Protein AF-A0A534H9I7-F1 (afdb_monomer_lite)

Foldseek 3Di:
DDPVLVVLQVVLCVVFPQCQPPDHHPLHQGPDRPRPVSVVVNVPDCLVDEDPAADEAEAACLAPPDHCSSVVSSVVSCVVVHPPDRYHYDHLCDDDDPPNVLSVVLVVVLLVQLVVVVVVPDPVSNPVRCNVPRHPHRRVVSVVVVVVVVVVVD

pLDDT: mean 93.93, std 6.4, range [67.06, 98.69]

Sequence (154 aa):
MSNAYRLSYLRDAQSAPDGGFPIKTTGVPPASPANTLRQALKSNDLRNWSPTAPVLLCGGNADPSVFFLNTQLIQQYWATNTPSGRVTVLDVDSSGGAYADIKDAFRAAKDLIALDAIVHGATDGGAAAVREIYHATLVPPFCLMAVTSFFDAH

Structure (mmCIF, N/CA/C/O backbone):
data_AF-A0A534H9I7-F1
#
_entry.id   AF-A0A534H9I7-F1
#
loop_
_atom_site.group_PDB
_atom_site.id
_atom_site.type_symbol
_atom_site.label_atom_id
_atom_site.label_alt_id
_atom_site.label_comp_id
_atom_site.label_asym_id
_atom_site.label_entity_id
_atom_site.label_seq_id
_atom_site.pdbx_PDB_ins_code
_atom_site.Cartn_x
_atom_site.Cartn_y
_atom_site.Cartn_z
_atom_site.occupancy
_atom_site.B_iso_or_equiv
_atom_site.auth_seq_id
_atom_site.auth_comp_id
_atom_site.auth_asym_id
_atom_site.auth_atom_id
_atom_site.pdbx_PDB_model_num
ATOM 1 N N . MET A 1 1 ? 25.966 4.374 3.810 1.00 75.00 1 MET A N 1
ATOM 2 C CA . MET A 1 1 ? 25.493 4.898 2.504 1.00 75.00 1 MET A CA 1
ATOM 3 C C . MET A 1 1 ? 26.063 6.298 2.277 1.00 75.00 1 MET A C 1
ATOM 5 O O . MET A 1 1 ? 25.871 7.156 3.134 1.00 75.00 1 MET A O 1
ATOM 9 N N . SER A 1 2 ? 26.809 6.519 1.187 1.00 93.69 2 SER A N 1
ATOM 10 C CA . SER A 1 2 ? 27.485 7.799 0.899 1.00 93.69 2 SER A CA 1
ATOM 11 C C . SER A 1 2 ? 26.598 8.767 0.106 1.00 93.69 2 SER A C 1
ATOM 13 O O . SER A 1 2 ? 25.628 8.359 -0.536 1.00 93.69 2 SER A O 1
ATOM 15 N N . ASN A 1 3 ? 26.947 10.056 0.106 1.00 96.38 3 ASN A N 1
ATOM 16 C CA . ASN A 1 3 ? 26.251 11.055 -0.713 1.00 96.38 3 ASN A CA 1
ATOM 17 C C . ASN A 1 3 ? 26.419 10.797 -2.216 1.00 96.38 3 ASN A C 1
ATOM 19 O O . ASN A 1 3 ? 25.476 11.006 -2.972 1.00 96.38 3 ASN A O 1
ATOM 23 N N . ALA A 1 4 ? 27.565 10.257 -2.639 1.00 96.81 4 ALA A N 1
ATOM 24 C CA . ALA A 1 4 ? 27.781 9.841 -4.023 1.00 96.81 4 ALA A CA 1
ATOM 25 C C . ALA A 1 4 ? 26.792 8.743 -4.456 1.00 96.81 4 ALA A C 1
ATOM 27 O O . ALA A 1 4 ? 26.247 8.806 -5.555 1.00 96.81 4 ALA A O 1
ATOM 28 N N . TYR A 1 5 ? 26.501 7.779 -3.575 1.00 96.62 5 TYR A N 1
ATOM 29 C CA . TYR A 1 5 ? 25.523 6.726 -3.854 1.00 96.62 5 TYR A CA 1
ATOM 30 C C . TYR A 1 5 ? 24.084 7.260 -3.918 1.00 96.62 5 TYR A C 1
ATOM 32 O O . TYR A 1 5 ? 23.325 6.901 -4.813 1.00 96.62 5 TYR A O 1
ATOM 40 N N . ARG A 1 6 ? 23.706 8.165 -3.003 1.00 97.12 6 ARG A N 1
ATOM 41 C CA . ARG A 1 6 ? 22.402 8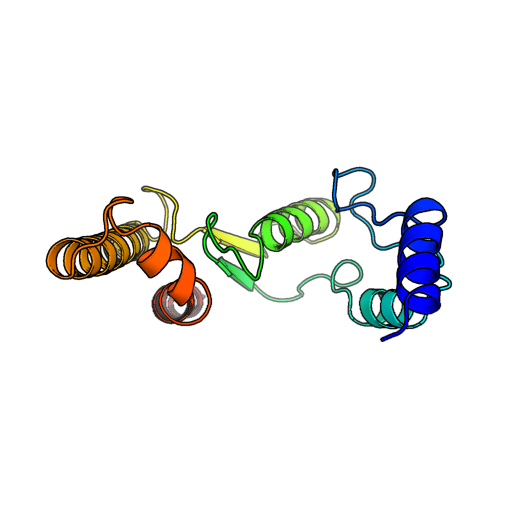.854 -3.057 1.00 97.12 6 ARG A CA 1
ATOM 42 C C . ARG A 1 6 ? 22.233 9.617 -4.369 1.00 97.12 6 ARG A C 1
ATOM 44 O O . ARG A 1 6 ? 21.203 9.500 -5.024 1.00 97.12 6 ARG A O 1
ATOM 51 N N . LEU A 1 7 ? 23.261 10.361 -4.771 1.00 97.50 7 LEU A N 1
ATOM 52 C CA . LEU A 1 7 ? 23.250 11.118 -6.017 1.00 97.50 7 LEU A CA 1
ATOM 53 C C . LEU A 1 7 ? 23.157 10.202 -7.245 1.00 97.50 7 LEU A C 1
ATOM 55 O O . LEU A 1 7 ? 22.421 10.525 -8.174 1.00 97.50 7 LEU A O 1
ATOM 59 N N . SER A 1 8 ? 23.860 9.063 -7.257 1.00 97.69 8 SER A N 1
ATOM 60 C CA . SER A 1 8 ? 23.762 8.108 -8.368 1.00 97.69 8 SER A CA 1
ATOM 61 C C . SER A 1 8 ? 22.372 7.481 -8.464 1.00 97.69 8 SER A C 1
ATOM 63 O O . SER A 1 8 ? 21.853 7.360 -9.567 1.00 97.69 8 SER A O 1
ATOM 65 N N . TYR A 1 9 ? 21.735 7.160 -7.332 1.00 97.44 9 TYR A N 1
ATOM 66 C CA . TYR A 1 9 ? 20.346 6.698 -7.301 1.00 97.44 9 TYR A CA 1
ATOM 67 C C . TYR A 1 9 ? 19.391 7.739 -7.898 1.00 97.44 9 TYR A C 1
ATOM 69 O O . TYR A 1 9 ? 18.585 7.404 -8.761 1.00 97.44 9 TYR A O 1
ATOM 77 N N . LEU A 1 10 ? 19.495 9.004 -7.468 1.00 96.81 10 LEU A N 1
ATOM 78 C CA . LEU A 1 10 ? 18.615 10.077 -7.945 1.00 96.81 10 LEU A CA 1
ATOM 79 C C . LEU A 1 10 ? 18.800 10.351 -9.442 1.00 96.81 10 LEU A C 1
ATOM 81 O O . LEU A 1 10 ? 17.814 10.492 -10.160 1.00 96.81 10 LEU A O 1
ATOM 85 N N . ARG A 1 11 ? 20.048 10.384 -9.924 1.00 97.69 11 ARG A N 1
ATOM 86 C CA . ARG A 1 11 ? 20.346 10.548 -11.355 1.00 97.69 11 ARG A CA 1
ATOM 87 C C . ARG A 1 11 ? 19.817 9.379 -12.180 1.00 97.69 11 ARG A C 1
ATOM 89 O O . ARG A 1 11 ? 19.202 9.608 -13.213 1.00 97.69 11 ARG A O 1
ATOM 96 N N . ASP A 1 12 ? 19.995 8.151 -11.698 1.00 98.19 12 ASP A N 1
ATOM 97 C CA . ASP A 1 12 ? 19.466 6.959 -12.361 1.00 98.19 12 ASP A CA 1
ATOM 98 C C . ASP A 1 12 ? 17.928 6.971 -12.402 1.00 98.19 12 ASP A C 1
ATOM 100 O O . ASP A 1 12 ? 17.325 6.632 -13.419 1.00 98.19 12 ASP A O 1
ATOM 104 N N . ALA A 1 13 ? 17.270 7.409 -11.322 1.00 96.69 13 ALA A N 1
ATOM 105 C CA . ALA A 1 13 ? 15.815 7.563 -11.280 1.00 96.69 13 ALA A CA 1
ATOM 106 C C . ALA A 1 13 ? 15.294 8.604 -12.279 1.00 96.69 13 ALA A C 1
ATOM 108 O O . ALA A 1 13 ? 14.200 8.433 -12.806 1.00 96.69 13 ALA A O 1
ATOM 109 N N . GLN A 1 14 ? 16.078 9.642 -12.578 1.00 95.56 14 GLN A N 1
ATOM 110 C CA . GLN A 1 14 ? 15.750 10.620 -13.617 1.00 95.56 14 GLN A CA 1
ATOM 111 C C . GLN A 1 14 ? 15.965 10.062 -15.031 1.00 95.56 14 GLN A C 1
ATOM 113 O O . GLN A 1 14 ? 15.127 10.283 -15.900 1.00 95.56 14 GLN A O 1
ATOM 118 N N . SER A 1 15 ? 17.064 9.338 -15.276 1.00 96.81 15 SER A N 1
ATOM 119 C CA . SER A 1 15 ? 17.396 8.815 -16.611 1.00 96.81 15 SER A CA 1
ATOM 120 C C . SER A 1 15 ? 16.625 7.552 -17.001 1.00 96.81 15 SER A C 1
ATOM 122 O O . SER A 1 15 ? 16.410 7.302 -18.182 1.00 96.81 15 SER A O 1
ATOM 124 N N . ALA A 1 16 ? 16.218 6.746 -16.021 1.00 96.81 16 ALA A N 1
ATOM 125 C CA . ALA A 1 16 ? 15.450 5.520 -16.200 1.00 96.81 16 ALA A CA 1
ATOM 126 C C . ALA A 1 16 ? 14.286 5.520 -15.195 1.00 96.81 16 ALA A C 1
ATOM 128 O O . ALA A 1 16 ? 14.387 4.838 -14.173 1.00 96.81 16 ALA A O 1
ATOM 129 N N . PRO A 1 17 ? 13.221 6.311 -15.416 1.00 96.00 17 PRO A N 1
ATOM 130 C CA . PRO A 1 17 ? 12.136 6.479 -14.451 1.00 96.00 17 PRO A CA 1
ATOM 131 C C . PRO A 1 17 ? 11.328 5.195 -14.237 1.00 96.00 17 PRO A C 1
ATOM 133 O O . PRO A 1 17 ? 11.227 4.350 -15.126 1.00 96.00 17 PRO A O 1
ATOM 136 N N . ASP A 1 18 ? 10.749 5.060 -13.042 1.00 95.06 18 ASP A N 1
ATOM 137 C CA . ASP A 1 18 ? 9.711 4.060 -12.788 1.00 95.06 18 ASP A CA 1
ATOM 138 C C . ASP A 1 18 ? 8.369 4.579 -13.314 1.00 95.06 18 ASP A C 1
ATOM 140 O O . ASP A 1 18 ? 8.017 5.739 -13.101 1.00 95.06 18 ASP A O 1
ATOM 144 N N . GLY A 1 19 ? 7.609 3.729 -14.000 1.00 93.38 19 GLY A N 1
ATOM 145 C CA . GLY A 1 19 ? 6.323 4.110 -14.569 1.00 93.38 19 GLY A CA 1
ATOM 146 C C . GLY A 1 19 ? 5.192 4.274 -13.549 1.00 93.38 19 GLY A C 1
ATOM 147 O O . GLY A 1 19 ? 4.113 4.731 -13.920 1.00 93.38 19 GLY A O 1
ATOM 148 N N . GLY A 1 20 ? 5.385 3.864 -12.296 1.00 91.88 20 GLY A N 1
ATOM 149 C CA . GLY A 1 20 ? 4.371 3.847 -11.241 1.00 91.88 20 GLY A CA 1
ATOM 150 C C . GLY A 1 20 ? 4.564 4.884 -10.130 1.00 91.88 20 GLY A C 1
ATOM 151 O O . GLY A 1 20 ? 3.611 5.140 -9.400 1.00 91.88 20 GLY A O 1
ATOM 152 N N . PHE A 1 21 ? 5.747 5.493 -9.993 1.00 90.94 21 PHE A N 1
ATOM 153 C CA . PHE A 1 21 ? 6.062 6.439 -8.913 1.00 90.94 21 PHE A CA 1
ATOM 154 C C . PHE A 1 21 ? 7.124 7.474 -9.345 1.00 90.94 21 PHE A C 1
ATOM 156 O O . PHE A 1 21 ? 8.058 7.108 -10.060 1.00 90.94 21 PHE A O 1
ATOM 163 N N . PRO A 1 22 ? 7.065 8.746 -8.884 1.00 88.50 22 PRO A N 1
ATOM 164 C CA . PRO A 1 22 ? 6.071 9.339 -7.973 1.00 88.50 22 PRO A CA 1
ATOM 165 C C . PRO A 1 22 ? 4.750 9.719 -8.643 1.00 88.50 22 PRO A C 1
ATOM 167 O O . PRO A 1 22 ? 3.756 9.940 -7.961 1.00 88.50 22 PRO A O 1
ATOM 170 N N . ILE A 1 23 ? 4.733 9.780 -9.972 1.00 87.19 23 ILE A N 1
ATOM 171 C CA . ILE A 1 23 ? 3.544 10.049 -10.777 1.00 87.19 23 ILE A CA 1
ATOM 172 C C . ILE A 1 23 ? 3.400 8.885 -11.747 1.00 87.19 23 ILE A C 1
ATOM 174 O O . ILE A 1 23 ? 4.370 8.494 -12.400 1.00 87.19 23 ILE A O 1
ATOM 178 N N . LYS A 1 24 ? 2.194 8.327 -11.845 1.00 89.19 24 LYS A N 1
ATOM 179 C CA . LYS A 1 24 ? 1.930 7.224 -12.765 1.00 89.19 24 LYS A CA 1
ATOM 180 C C . LYS A 1 24 ? 2.069 7.698 -14.218 1.00 89.19 24 LYS A C 1
ATOM 182 O O . LYS A 1 24 ? 1.406 8.643 -14.634 1.00 89.19 24 LYS A O 1
ATOM 187 N N . THR A 1 25 ? 2.900 7.000 -14.987 1.00 91.44 25 THR A N 1
ATOM 188 C CA . THR A 1 25 ? 3.065 7.145 -16.439 1.00 91.44 25 THR A CA 1
ATOM 189 C C . THR A 1 25 ? 2.748 5.812 -17.127 1.00 91.44 25 THR A C 1
ATOM 191 O O . THR A 1 25 ? 1.579 5.466 -17.277 1.00 91.44 25 THR A O 1
ATOM 194 N N . THR A 1 26 ? 3.756 5.022 -17.499 1.00 89.62 26 THR A N 1
ATOM 195 C CA . THR A 1 26 ? 3.592 3.720 -18.169 1.00 89.62 26 THR A CA 1
ATOM 196 C C . THR A 1 26 ? 3.146 2.599 -17.228 1.00 89.62 26 THR A C 1
ATOM 198 O O . THR A 1 26 ? 2.708 1.550 -17.687 1.00 89.62 26 THR A O 1
ATOM 201 N N . GLY A 1 27 ? 3.275 2.785 -15.912 1.00 89.50 27 GLY A N 1
ATOM 202 C CA . GLY A 1 27 ? 2.963 1.783 -14.890 1.00 89.50 27 GLY A CA 1
ATOM 203 C C . GLY A 1 27 ? 3.973 0.635 -14.759 1.00 89.50 27 GLY A C 1
ATOM 204 O O . GLY A 1 27 ? 3.868 -0.132 -13.806 1.00 89.50 27 GLY A O 1
ATOM 205 N N . VAL A 1 28 ? 4.961 0.522 -15.653 1.00 89.62 28 VAL A N 1
ATOM 206 C CA . VAL A 1 28 ? 5.942 -0.581 -15.664 1.00 89.62 28 VAL A CA 1
ATOM 207 C C . VAL A 1 28 ? 7.255 -0.220 -14.945 1.00 89.62 28 VAL A C 1
ATOM 209 O O . VAL A 1 28 ? 7.573 0.968 -14.827 1.00 89.62 28 VAL A O 1
ATOM 212 N N . PRO A 1 29 ? 8.040 -1.214 -14.479 1.00 93.25 29 PRO A N 1
ATOM 213 C CA . PRO A 1 29 ? 9.356 -0.982 -13.875 1.00 93.25 29 PRO A CA 1
ATOM 214 C C . PRO A 1 29 ? 10.338 -0.275 -14.829 1.00 93.25 29 PRO A C 1
ATOM 216 O O . PRO A 1 29 ? 10.171 -0.351 -16.052 1.00 93.25 29 PRO A O 1
ATOM 219 N N . PRO A 1 30 ? 11.414 0.354 -14.316 1.00 95.19 30 PRO A N 1
ATOM 220 C CA . PRO A 1 30 ? 12.401 1.034 -15.153 1.00 95.19 30 PRO A CA 1
ATOM 221 C C . PRO A 1 30 ? 13.045 0.083 -16.176 1.00 95.19 30 PRO A C 1
ATOM 223 O O . PRO A 1 30 ? 13.462 -1.032 -15.852 1.00 95.19 30 PRO A O 1
ATOM 226 N N . ALA A 1 31 ? 13.174 0.529 -17.429 1.00 93.44 31 ALA A N 1
ATOM 227 C CA . ALA A 1 31 ? 13.647 -0.318 -18.529 1.00 93.44 31 ALA A CA 1
ATOM 228 C C . ALA A 1 31 ? 15.093 -0.811 -18.333 1.00 93.44 31 ALA A C 1
ATOM 230 O O . ALA A 1 31 ? 15.370 -1.998 -18.509 1.00 93.44 31 ALA A O 1
ATOM 231 N N . SER A 1 32 ? 16.018 0.051 -17.912 1.00 95.81 32 SER A N 1
ATOM 232 C CA . SER A 1 32 ? 17.427 -0.316 -17.698 1.00 95.81 32 SER A CA 1
ATOM 233 C C . SER A 1 32 ? 18.062 0.536 -16.590 1.00 95.81 32 SER A C 1
ATOM 235 O O . SER A 1 32 ? 18.851 1.428 -16.894 1.00 95.81 32 SER A O 1
ATOM 237 N N . PRO A 1 33 ? 17.706 0.318 -15.307 1.00 97.69 33 PRO A N 1
ATOM 238 C CA . PRO A 1 33 ? 18.335 1.040 -14.205 1.00 97.69 33 PRO A CA 1
ATOM 239 C C . PRO A 1 33 ? 19.828 0.691 -14.109 1.00 97.69 33 PRO A C 1
ATOM 241 O O . PRO A 1 33 ? 20.213 -0.478 -14.190 1.00 97.69 33 PRO A O 1
ATOM 244 N N . ALA A 1 34 ? 20.674 1.698 -13.914 1.00 97.75 34 ALA A N 1
ATOM 245 C CA . ALA A 1 34 ? 22.116 1.542 -13.747 1.00 97.75 34 ALA A CA 1
ATOM 246 C C . ALA A 1 34 ? 22.531 1.418 -12.272 1.00 97.75 34 ALA A C 1
ATOM 248 O O . ALA A 1 34 ? 23.559 0.815 -11.965 1.00 97.75 34 ALA A O 1
ATOM 249 N N . ASN A 1 35 ? 21.754 1.978 -11.338 1.00 97.94 35 ASN A N 1
ATOM 250 C CA . ASN A 1 35 ? 22.057 1.866 -9.916 1.00 97.94 35 ASN A CA 1
ATOM 251 C C . ASN A 1 35 ? 21.758 0.440 -9.415 1.00 97.94 35 ASN A C 1
ATOM 253 O O . ASN A 1 35 ? 20.671 -0.088 -9.640 1.00 97.94 35 ASN A O 1
ATOM 257 N N . THR A 1 36 ? 22.694 -0.168 -8.684 1.00 97.19 36 THR A N 1
ATOM 258 C CA . THR A 1 36 ? 22.596 -1.573 -8.249 1.00 97.19 36 THR A CA 1
ATOM 259 C C . THR A 1 36 ? 21.409 -1.862 -7.326 1.00 97.19 36 THR A C 1
ATOM 261 O O . THR A 1 36 ? 20.822 -2.936 -7.422 1.00 97.19 36 THR A O 1
ATOM 264 N N . LEU A 1 37 ? 20.987 -0.912 -6.481 1.00 97.25 37 LEU A N 1
ATOM 265 C CA . LEU A 1 37 ? 19.756 -1.072 -5.695 1.00 97.25 37 LEU A CA 1
ATOM 266 C C . LEU A 1 37 ? 18.532 -1.036 -6.605 1.00 97.25 37 LEU A C 1
ATOM 268 O O . LEU A 1 37 ? 17.636 -1.853 -6.449 1.00 97.25 37 LEU A O 1
ATOM 272 N N . ARG A 1 38 ? 18.494 -0.134 -7.588 1.00 97.88 38 ARG A N 1
ATOM 273 C CA . ARG A 1 38 ? 17.370 -0.058 -8.533 1.00 97.88 38 ARG A CA 1
ATOM 274 C C . ARG A 1 38 ? 17.285 -1.287 -9.436 1.00 97.88 38 ARG A C 1
ATOM 276 O O . ARG A 1 38 ? 16.184 -1.727 -9.749 1.00 97.88 38 ARG A O 1
ATOM 283 N N . GLN A 1 39 ? 18.421 -1.882 -9.791 1.00 97.94 39 GLN A N 1
ATOM 284 C CA . GLN A 1 39 ? 18.471 -3.189 -10.452 1.00 97.94 39 GLN A CA 1
ATOM 285 C C . GLN A 1 39 ? 17.887 -4.284 -9.560 1.00 97.94 39 GLN A C 1
ATOM 287 O O . GLN A 1 39 ? 17.026 -5.030 -10.014 1.00 97.94 39 GLN A O 1
ATOM 292 N N . ALA A 1 40 ? 18.292 -4.344 -8.288 1.00 97.56 40 ALA A N 1
ATOM 293 C CA . ALA A 1 40 ? 17.749 -5.313 -7.341 1.00 97.56 40 ALA A CA 1
ATOM 294 C C . ALA A 1 40 ? 16.234 -5.137 -7.135 1.00 97.56 40 ALA A C 1
ATOM 296 O O . ALA A 1 40 ? 15.506 -6.126 -7.155 1.00 97.56 40 ALA A O 1
ATOM 297 N N . LEU A 1 41 ? 15.746 -3.897 -7.007 1.00 96.06 41 LEU A N 1
ATOM 298 C CA . LEU A 1 41 ? 14.313 -3.596 -6.914 1.00 96.06 41 LEU A CA 1
ATOM 299 C C . LEU A 1 41 ? 13.564 -4.077 -8.160 1.00 96.06 41 LEU A C 1
ATOM 301 O O . LEU A 1 41 ? 12.574 -4.785 -8.030 1.00 96.06 41 LEU A O 1
ATOM 305 N N . LYS A 1 42 ? 14.075 -3.774 -9.361 1.00 95.44 42 LYS A N 1
ATOM 306 C CA . LYS A 1 42 ? 13.482 -4.244 -10.618 1.00 95.44 42 LYS A CA 1
ATOM 307 C C . LYS A 1 42 ? 13.420 -5.773 -10.691 1.00 95.44 42 LYS A C 1
ATOM 309 O O . LYS A 1 42 ? 12.415 -6.314 -11.135 1.00 95.44 42 LYS A O 1
ATOM 314 N N . SER A 1 43 ? 14.479 -6.467 -10.277 1.00 95.44 43 SER A N 1
ATOM 315 C CA . SER A 1 43 ? 14.527 -7.935 -10.309 1.00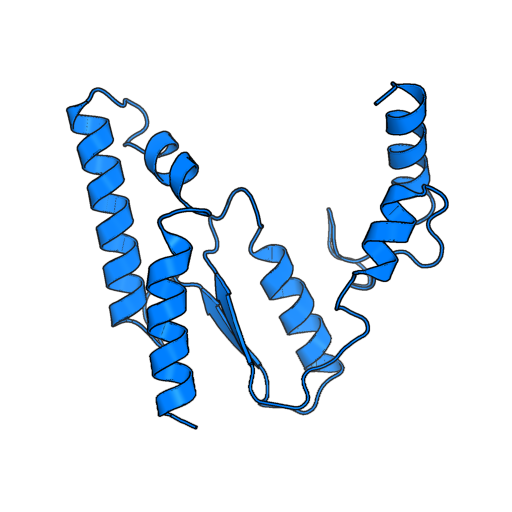 95.44 43 SER A CA 1
ATOM 316 C C . SER A 1 43 ? 13.531 -8.601 -9.356 1.00 95.44 43 SER A C 1
ATOM 318 O O . SER A 1 43 ? 13.185 -9.756 -9.575 1.00 95.44 43 SER A O 1
ATOM 320 N N . ASN A 1 44 ? 13.077 -7.892 -8.319 1.00 95.00 44 ASN A N 1
ATOM 321 C CA . ASN A 1 44 ? 12.075 -8.368 -7.360 1.00 95.00 44 ASN A CA 1
ATOM 322 C C . ASN A 1 44 ? 10.687 -7.752 -7.603 1.00 95.00 44 ASN A C 1
ATOM 324 O O . ASN A 1 44 ? 9.789 -7.896 -6.775 1.00 95.00 44 ASN A O 1
ATOM 328 N N . ASP A 1 45 ? 10.506 -7.040 -8.714 1.00 93.81 45 ASP A N 1
ATOM 329 C CA . ASP A 1 45 ? 9.241 -6.406 -9.042 1.00 93.81 45 ASP A CA 1
ATOM 330 C C . ASP A 1 45 ? 8.240 -7.429 -9.588 1.00 93.81 45 ASP A C 1
ATOM 332 O O . ASP A 1 45 ? 8.568 -8.211 -10.477 1.00 93.81 45 ASP A O 1
ATOM 336 N N . LEU A 1 46 ? 7.006 -7.404 -9.078 1.00 90.94 46 LEU A N 1
ATOM 337 C CA . LEU A 1 46 ? 5.956 -8.357 -9.451 1.00 90.94 46 LEU A CA 1
ATOM 338 C C . LEU A 1 46 ? 5.078 -7.888 -10.621 1.00 90.94 46 LEU A C 1
ATOM 340 O O . LEU A 1 46 ? 4.190 -8.621 -11.052 1.00 90.94 46 LEU A O 1
ATOM 344 N N . ARG A 1 47 ? 5.328 -6.701 -11.191 1.00 88.69 47 ARG A N 1
ATOM 345 C CA . ARG A 1 47 ? 4.628 -6.190 -12.386 1.00 88.69 47 ARG A CA 1
ATOM 346 C C . ARG A 1 47 ? 5.053 -6.895 -13.679 1.00 88.69 47 ARG A C 1
ATOM 348 O O . ARG A 1 47 ? 4.677 -6.455 -14.754 1.00 88.69 47 ARG A O 1
ATOM 355 N N . ASN A 1 48 ? 5.857 -7.954 -13.612 1.00 80.50 48 ASN A N 1
ATOM 356 C CA . ASN A 1 48 ? 6.170 -8.846 -14.736 1.00 80.50 48 ASN A CA 1
ATOM 357 C C . ASN A 1 48 ? 5.487 -10.221 -14.616 1.00 80.50 48 ASN A C 1
ATOM 359 O O . ASN A 1 48 ? 5.696 -11.092 -15.460 1.00 80.50 48 ASN A O 1
ATOM 363 N N . TRP A 1 49 ? 4.703 -10.425 -13.561 1.00 84.00 49 TRP A N 1
ATOM 364 C CA . TRP A 1 49 ? 4.017 -11.668 -13.252 1.00 84.00 49 TRP A CA 1
ATOM 365 C C . TRP A 1 49 ? 2.512 -11.415 -13.187 1.00 84.00 49 TRP A C 1
ATOM 367 O O . TRP A 1 49 ? 2.077 -10.289 -12.957 1.00 84.00 49 TRP A O 1
ATOM 377 N N . SER A 1 50 ? 1.706 -12.458 -13.393 1.00 83.31 50 SER A N 1
ATOM 378 C CA . SER A 1 50 ? 0.255 -12.385 -13.224 1.00 83.31 50 SER A CA 1
ATOM 379 C C . SER A 1 50 ? -0.287 -13.629 -12.518 1.00 83.31 50 SER A C 1
ATOM 381 O O . SER A 1 50 ? 0.218 -14.731 -12.761 1.00 83.31 50 SER A O 1
ATOM 383 N N . PRO A 1 51 ? -1.304 -13.482 -11.649 1.00 87.50 51 PRO A N 1
ATOM 384 C CA . PRO A 1 51 ? -1.820 -14.592 -10.868 1.00 87.50 51 PRO A CA 1
ATOM 385 C C . PRO A 1 51 ? -2.530 -15.652 -11.715 1.00 87.50 51 PRO A C 1
ATOM 387 O O . PRO A 1 51 ? -3.372 -15.370 -12.578 1.00 87.50 51 PRO A O 1
ATOM 390 N N . THR A 1 52 ? -2.210 -16.916 -11.430 1.00 86.81 52 THR A N 1
ATOM 391 C CA . THR A 1 52 ? -2.858 -18.085 -12.040 1.00 86.81 52 THR A CA 1
ATOM 392 C C . THR A 1 52 ? -4.042 -18.624 -11.235 1.00 86.81 52 THR A C 1
ATOM 394 O O . THR A 1 52 ? -4.861 -19.352 -11.789 1.00 86.81 52 THR A O 1
ATOM 397 N N . ALA A 1 53 ? -4.160 -18.215 -9.971 1.00 88.19 53 ALA A N 1
ATOM 398 C CA . ALA A 1 53 ? -5.231 -18.554 -9.037 1.00 88.19 53 ALA A CA 1
ATOM 399 C C . ALA A 1 53 ? -5.942 -17.277 -8.537 1.00 88.19 53 ALA A C 1
ATOM 401 O O . ALA A 1 53 ? -5.410 -16.182 -8.751 1.00 88.19 53 ALA A O 1
ATOM 402 N N . PRO A 1 54 ? -7.119 -17.385 -7.890 1.00 90.06 54 PRO A N 1
ATOM 403 C CA . PRO A 1 54 ? -7.739 -16.257 -7.196 1.00 90.06 54 PRO A CA 1
ATOM 404 C C . PRO A 1 54 ? -6.799 -15.653 -6.140 1.00 90.06 54 PRO A C 1
ATOM 406 O O . PRO A 1 54 ? -6.196 -16.376 -5.348 1.00 90.06 54 PRO A O 1
ATOM 409 N N . VAL A 1 55 ? -6.671 -14.326 -6.131 1.00 91.38 55 VAL A N 1
ATOM 410 C CA . VAL A 1 55 ? -5.819 -13.558 -5.214 1.00 91.38 55 VAL A CA 1
ATOM 411 C C . VAL A 1 55 ? -6.626 -12.437 -4.570 1.00 91.38 55 VAL A C 1
ATOM 413 O O . VAL A 1 55 ? -7.243 -11.632 -5.268 1.00 91.38 55 VAL A O 1
ATOM 416 N N . LEU A 1 56 ? -6.547 -12.337 -3.242 1.00 94.50 56 LEU A N 1
ATOM 417 C CA . LEU A 1 56 ? -6.987 -11.174 -2.476 1.00 94.50 56 LEU A CA 1
ATOM 418 C C . LEU A 1 56 ? -5.779 -10.290 -2.140 1.00 94.50 56 LEU A C 1
ATOM 420 O O . LEU A 1 56 ? -4.892 -10.698 -1.393 1.00 94.50 56 LEU A O 1
ATOM 424 N N . LEU A 1 57 ? -5.757 -9.064 -2.662 1.00 95.44 57 LEU A N 1
ATOM 425 C CA . LEU A 1 57 ? -4.831 -8.020 -2.228 1.00 95.44 57 LEU A CA 1
ATOM 426 C C . LEU A 1 57 ? -5.518 -7.162 -1.166 1.00 95.44 57 LEU A C 1
ATOM 428 O O . LEU A 1 57 ? -6.380 -6.344 -1.490 1.00 95.44 57 LEU A O 1
ATOM 432 N N . CYS A 1 58 ? -5.138 -7.354 0.093 1.00 97.81 58 CYS A N 1
ATOM 433 C CA . CYS A 1 58 ? -5.672 -6.599 1.220 1.00 97.81 58 CYS A CA 1
ATOM 434 C C . CYS A 1 58 ? -4.644 -5.597 1.761 1.00 97.81 58 CYS A C 1
ATOM 436 O O . CYS A 1 58 ? -3.468 -5.927 1.902 1.00 97.81 58 CYS A O 1
ATOM 438 N N . GLY A 1 59 ? -5.089 -4.382 2.075 1.00 98.06 59 GLY A N 1
ATOM 439 C CA . GLY A 1 59 ? -4.291 -3.349 2.735 1.00 98.06 59 GLY A CA 1
ATOM 440 C C . GLY A 1 59 ? -5.168 -2.190 3.198 1.00 98.06 59 GLY A C 1
ATOM 441 O O . GLY A 1 59 ? -6.384 -2.245 3.039 1.00 98.06 59 GLY A O 1
ATOM 442 N N . GLY A 1 60 ? -4.565 -1.144 3.759 1.00 98.00 60 GLY A N 1
ATOM 443 C CA . GLY A 1 60 ? -5.275 0.075 4.157 1.00 98.00 60 GLY A CA 1
ATOM 444 C C . GLY A 1 60 ? -4.783 1.298 3.384 1.00 98.00 60 GLY A C 1
ATOM 445 O O . GLY A 1 60 ? -3.577 1.468 3.196 1.00 98.00 60 GLY A O 1
ATOM 446 N N . ASN A 1 61 ? -5.698 2.156 2.924 1.00 97.75 61 ASN A N 1
ATOM 447 C CA . ASN A 1 61 ? -5.350 3.331 2.112 1.00 97.75 61 ASN A CA 1
ATOM 448 C C . ASN A 1 61 ? -4.451 4.369 2.813 1.00 97.75 61 ASN A C 1
ATOM 450 O O . ASN A 1 61 ? -3.759 5.124 2.127 1.00 97.75 61 ASN A O 1
ATOM 454 N N . ALA A 1 62 ? -4.429 4.386 4.147 1.00 97.38 62 ALA A N 1
ATOM 455 C CA . ALA A 1 62 ? -3.675 5.345 4.950 1.00 97.38 62 ALA A CA 1
ATOM 456 C C . ALA A 1 62 ? -2.328 4.793 5.450 1.00 97.38 62 ALA A C 1
ATOM 458 O O . ALA A 1 62 ? -1.667 5.442 6.264 1.00 97.38 62 ALA A O 1
ATOM 459 N N . ASP A 1 63 ? -1.906 3.623 4.958 1.00 97.81 63 ASP A N 1
ATOM 460 C CA . ASP A 1 63 ? -0.639 2.998 5.333 1.00 97.81 63 ASP A CA 1
ATOM 461 C C . ASP A 1 63 ? 0.550 3.908 4.982 1.00 97.81 63 ASP A C 1
ATOM 463 O O . ASP A 1 63 ? 0.744 4.218 3.806 1.00 97.81 63 ASP A O 1
ATOM 467 N N . PRO A 1 64 ? 1.355 4.357 5.963 1.00 95.62 64 PRO A N 1
ATOM 468 C CA . PRO A 1 64 ? 2.471 5.265 5.721 1.00 95.62 64 PRO A CA 1
ATOM 469 C C . PRO A 1 64 ? 3.773 4.545 5.331 1.00 95.62 64 PRO A C 1
ATOM 471 O O . PRO A 1 64 ? 4.755 5.212 5.005 1.00 95.62 64 PRO A O 1
ATOM 474 N N . SER A 1 65 ? 3.816 3.214 5.416 1.00 96.38 65 SER A N 1
ATOM 475 C CA . SER 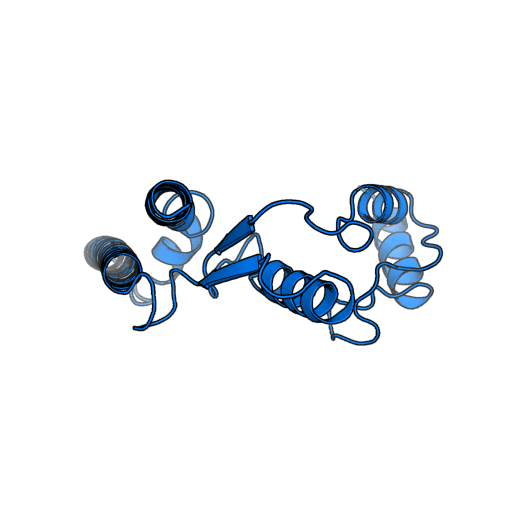A 1 65 ? 5.016 2.396 5.218 1.00 96.38 65 SER A CA 1
ATOM 476 C C . SER A 1 65 ? 4.972 1.644 3.893 1.00 96.38 65 SER A C 1
ATOM 478 O O . SER A 1 65 ? 5.951 1.645 3.148 1.00 96.38 65 SER A O 1
ATOM 480 N N . VAL A 1 66 ? 3.825 1.047 3.568 1.00 96.44 66 VAL A N 1
ATOM 481 C CA . VAL A 1 66 ? 3.568 0.358 2.302 1.00 96.44 66 VAL A CA 1
ATOM 482 C C . VAL A 1 66 ? 2.344 0.989 1.661 1.00 96.44 66 VAL A C 1
ATOM 484 O O . VAL A 1 66 ? 1.214 0.542 1.836 1.00 96.44 66 VAL A O 1
ATOM 487 N N . PHE A 1 67 ? 2.581 2.061 0.903 1.00 95.75 67 PHE A N 1
ATOM 488 C CA . PHE A 1 67 ? 1.506 2.853 0.316 1.00 95.75 67 PHE A CA 1
ATOM 489 C C . PHE A 1 67 ? 0.556 1.997 -0.521 1.00 95.75 67 PHE A C 1
ATOM 491 O O . PHE A 1 67 ? 0.989 1.237 -1.395 1.00 95.75 67 PHE A O 1
ATOM 498 N N . PHE A 1 68 ? -0.745 2.221 -0.334 1.00 96.19 68 PHE A N 1
ATOM 499 C CA . PHE A 1 68 ? -1.809 1.538 -1.074 1.00 96.19 68 PHE A CA 1
ATOM 500 C C . PHE A 1 68 ? -1.766 1.794 -2.592 1.00 96.19 68 PHE A C 1
ATOM 502 O O . PHE A 1 68 ? -2.346 1.043 -3.377 1.00 96.19 68 PHE A O 1
ATOM 509 N N . LEU A 1 69 ? -0.991 2.796 -3.028 1.00 93.69 69 LEU A N 1
ATOM 510 C CA . LEU A 1 69 ? -0.585 2.979 -4.422 1.00 93.69 69 LEU A CA 1
ATOM 511 C C . LEU A 1 69 ? -0.020 1.688 -5.038 1.00 93.69 69 LEU A C 1
ATOM 513 O O . LEU A 1 69 ? -0.314 1.409 -6.195 1.00 93.69 69 LEU A O 1
ATOM 517 N N . ASN A 1 70 ? 0.751 0.886 -4.292 1.00 94.62 70 ASN A N 1
ATOM 518 C CA . ASN A 1 70 ? 1.281 -0.388 -4.794 1.00 94.62 70 ASN A CA 1
ATOM 519 C C . ASN A 1 70 ? 0.147 -1.347 -5.191 1.00 94.62 70 ASN A C 1
ATOM 521 O O . ASN A 1 70 ? 0.166 -1.909 -6.287 1.00 94.62 70 ASN A O 1
ATOM 525 N N . THR A 1 71 ? -0.875 -1.469 -4.337 1.00 94.56 71 THR A N 1
ATOM 526 C CA . THR A 1 71 ? -2.073 -2.282 -4.589 1.00 94.56 71 THR A CA 1
ATOM 527 C C . THR A 1 71 ? -2.843 -1.779 -5.807 1.00 94.56 71 THR A C 1
ATOM 529 O O . THR A 1 71 ? -3.207 -2.561 -6.684 1.00 94.56 71 THR A O 1
ATOM 532 N N . GLN A 1 72 ? -3.050 -0.465 -5.913 1.00 91.50 72 GLN A N 1
ATOM 533 C CA . GLN A 1 72 ? -3.748 0.139 -7.052 1.00 91.50 72 GLN A CA 1
ATOM 534 C C . GLN A 1 72 ? -2.972 -0.034 -8.365 1.00 91.50 72 GLN A C 1
ATOM 536 O O . GLN A 1 72 ? -3.562 -0.323 -9.408 1.00 91.50 72 GLN A O 1
ATOM 541 N N . LEU A 1 73 ? -1.646 0.115 -8.321 1.00 91.56 73 LEU A N 1
ATOM 542 C CA . LEU A 1 73 ? -0.774 -0.027 -9.480 1.00 91.56 73 LEU A CA 1
ATOM 543 C C . LEU A 1 73 ? -0.835 -1.450 -10.039 1.00 91.56 73 LEU A C 1
ATOM 545 O O . LEU A 1 73 ? -1.049 -1.622 -11.240 1.00 91.56 73 LEU A O 1
ATOM 549 N N . ILE A 1 74 ? -0.692 -2.462 -9.176 1.00 90.25 74 ILE A N 1
ATOM 550 C CA . ILE A 1 74 ? -0.716 -3.858 -9.616 1.00 90.25 74 ILE A CA 1
ATOM 551 C C . ILE A 1 74 ? -2.124 -4.297 -10.045 1.00 90.25 74 ILE A C 1
ATOM 553 O O . ILE A 1 74 ? -2.256 -4.988 -11.052 1.00 90.25 74 ILE A O 1
ATOM 557 N N . GLN A 1 75 ? -3.185 -3.820 -9.378 1.00 88.50 75 GLN A N 1
ATOM 558 C CA . GLN A 1 75 ? -4.572 -4.066 -9.789 1.00 88.50 75 GLN A CA 1
ATOM 559 C C . GLN A 1 75 ? -4.823 -3.577 -11.220 1.00 88.50 75 GLN A C 1
ATOM 561 O O . GLN A 1 75 ? -5.375 -4.306 -12.041 1.00 88.50 75 GLN A O 1
ATOM 566 N N . GLN A 1 76 ? -4.407 -2.349 -11.534 1.00 86.00 76 GLN A N 1
ATOM 567 C CA . GLN A 1 76 ? -4.591 -1.764 -12.864 1.00 86.00 76 GLN A CA 1
ATOM 568 C C . GLN A 1 76 ? -3.732 -2.468 -13.918 1.00 86.00 76 GLN A C 1
ATOM 570 O O . GLN A 1 76 ? -4.189 -2.685 -15.042 1.00 86.00 76 GLN A O 1
ATOM 575 N N . TYR A 1 77 ? -2.504 -2.850 -13.554 1.00 85.31 77 TYR A N 1
ATOM 576 C CA . TYR A 1 77 ? -1.635 -3.633 -14.425 1.00 85.31 77 TYR A CA 1
ATOM 577 C C . TYR A 1 77 ? -2.279 -4.988 -14.768 1.00 85.31 77 TYR A C 1
ATOM 579 O O . TYR A 1 77 ? -2.423 -5.320 -15.945 1.00 85.31 77 TYR A O 1
ATOM 587 N N . TRP A 1 78 ? -2.754 -5.741 -13.774 1.00 87.06 78 TRP A N 1
ATOM 588 C CA . TRP A 1 78 ? -3.392 -7.043 -13.991 1.00 87.06 78 TRP A CA 1
ATOM 589 C C . TRP A 1 78 ? -4.755 -6.959 -14.671 1.00 87.06 78 TRP A C 1
ATOM 591 O O . TRP A 1 78 ? -5.072 -7.822 -15.482 1.00 87.06 78 TRP A O 1
ATOM 601 N N . ALA A 1 79 ? -5.529 -5.894 -14.452 1.00 84.00 79 ALA A N 1
ATOM 602 C CA . ALA A 1 79 ? -6.793 -5.690 -15.163 1.00 84.00 79 ALA A CA 1
ATOM 603 C C . ALA A 1 79 ? -6.624 -5.665 -16.696 1.00 84.00 79 ALA A C 1
ATOM 605 O O . ALA A 1 79 ? -7.552 -6.016 -17.418 1.00 84.00 79 ALA A O 1
ATOM 606 N N . THR A 1 80 ? -5.441 -5.274 -17.186 1.00 80.25 80 THR A N 1
ATOM 607 C CA . THR A 1 80 ? -5.126 -5.230 -18.626 1.00 80.25 80 THR A CA 1
ATOM 608 C C . THR A 1 80 ? -4.377 -6.477 -19.109 1.00 80.25 80 THR A C 1
ATOM 610 O O . THR A 1 80 ? -4.478 -6.841 -20.276 1.00 80.25 80 THR A O 1
ATOM 613 N N . ASN A 1 81 ? -3.614 -7.133 -18.228 1.00 78.69 81 ASN A N 1
ATOM 614 C CA . ASN A 1 81 ? -2.628 -8.156 -18.604 1.00 78.69 81 ASN A CA 1
ATOM 615 C C . ASN A 1 81 ? -2.943 -9.561 -18.054 1.00 78.69 81 ASN A C 1
ATOM 617 O O . ASN A 1 81 ? -2.129 -10.471 -18.189 1.00 78.69 81 ASN A O 1
ATOM 621 N N . THR A 1 82 ? -4.082 -9.759 -17.390 1.00 73.00 82 THR A N 1
ATOM 622 C CA . THR A 1 82 ? -4.441 -11.014 -16.707 1.00 73.00 82 THR A CA 1
ATOM 623 C C . THR A 1 82 ? -5.885 -11.404 -17.033 1.00 73.00 82 THR A C 1
ATOM 625 O O . THR A 1 82 ? -6.719 -10.515 -17.211 1.00 73.00 82 THR A O 1
ATOM 628 N N . PRO A 1 83 ? -6.227 -12.709 -17.107 1.00 70.62 83 PRO A N 1
ATOM 629 C CA . PRO A 1 83 ? -7.615 -13.133 -17.267 1.00 70.62 83 PRO A CA 1
ATOM 630 C C . PRO A 1 83 ? -8.525 -12.512 -16.201 1.00 70.62 83 PRO A C 1
ATOM 632 O O . PRO A 1 83 ? -8.194 -12.509 -15.012 1.00 70.62 83 PRO A O 1
ATOM 635 N N . SER A 1 84 ? -9.669 -11.986 -16.639 1.00 68.44 84 SER A N 1
ATOM 636 C CA . SER A 1 84 ? -10.635 -11.297 -15.782 1.00 68.44 84 SER A CA 1
ATOM 637 C C . SER A 1 84 ? -11.086 -12.173 -14.604 1.00 68.44 84 SER A C 1
ATOM 639 O O . SER A 1 84 ? -11.253 -13.382 -14.748 1.00 68.44 84 SER A O 1
ATOM 641 N N . GLY A 1 85 ? -11.307 -11.555 -13.439 1.00 67.06 85 GLY A N 1
ATOM 642 C CA . GLY A 1 85 ? -11.914 -12.209 -12.269 1.00 67.06 85 GLY A CA 1
ATOM 643 C C . GLY A 1 85 ? -10.957 -12.890 -11.283 1.00 67.06 85 GLY A C 1
ATOM 644 O O . GLY A 1 85 ? -11.427 -13.496 -10.330 1.00 67.06 85 GLY A O 1
ATOM 645 N N . ARG A 1 86 ? -9.631 -12.793 -11.461 1.00 82.25 86 ARG A N 1
ATOM 646 C CA . ARG A 1 86 ? -8.653 -13.449 -10.563 1.00 82.25 86 ARG A CA 1
ATOM 647 C C . ARG A 1 86 ? -8.158 -12.607 -9.395 1.00 82.25 86 ARG A C 1
ATOM 649 O O . ARG A 1 86 ? -7.466 -13.134 -8.534 1.00 82.25 86 ARG A O 1
ATOM 656 N N . VAL A 1 87 ? -8.452 -11.312 -9.375 1.00 88.88 87 VAL A N 1
ATOM 657 C CA . VAL A 1 87 ? -7.885 -10.386 -8.389 1.00 88.88 87 VAL A CA 1
ATOM 658 C C . VAL A 1 87 ? -9.010 -9.627 -7.712 1.00 88.88 87 VAL A C 1
ATOM 660 O O . VAL A 1 87 ? -9.751 -8.889 -8.361 1.00 88.88 87 VAL A O 1
ATOM 663 N N . THR A 1 88 ? -9.099 -9.776 -6.398 1.00 91.81 88 THR A N 1
ATOM 664 C CA . THR A 1 88 ? -9.949 -8.973 -5.524 1.00 91.81 88 THR A CA 1
ATOM 665 C C . THR A 1 88 ? -9.056 -8.014 -4.747 1.00 91.81 88 THR A C 1
ATOM 667 O O . THR A 1 88 ? -8.027 -8.418 -4.213 1.00 91.81 88 THR A O 1
ATOM 670 N N . VAL A 1 89 ? -9.432 -6.738 -4.684 1.00 94.62 89 VAL A N 1
ATOM 671 C CA . VAL A 1 89 ? -8.744 -5.739 -3.856 1.00 94.62 89 VAL A CA 1
ATOM 672 C C . VAL A 1 89 ? -9.641 -5.370 -2.689 1.00 94.62 89 VAL A C 1
ATOM 674 O O . VAL A 1 89 ? -10.812 -5.049 -2.887 1.00 94.62 89 VAL A O 1
ATOM 677 N N . LEU A 1 90 ? -9.075 -5.386 -1.487 1.00 97.44 90 LEU A N 1
ATOM 678 C CA . LEU A 1 90 ? -9.719 -4.918 -0.274 1.00 97.44 90 LEU A CA 1
ATOM 679 C C . LEU A 1 90 ? -8.894 -3.792 0.347 1.00 97.44 90 LEU A C 1
ATOM 681 O O . LEU A 1 90 ? -7.758 -3.991 0.769 1.00 97.44 90 LEU A O 1
ATOM 685 N N . ASP A 1 91 ? -9.512 -2.621 0.429 1.00 98.06 91 ASP A N 1
ATOM 686 C CA . ASP A 1 91 ? -9.092 -1.555 1.328 1.00 98.06 91 ASP A CA 1
ATOM 687 C C . ASP A 1 91 ? -9.852 -1.703 2.652 1.00 98.06 91 ASP A C 1
ATOM 689 O O . ASP A 1 91 ? -11.057 -1.421 2.703 1.00 98.06 91 ASP A O 1
ATOM 693 N N . VAL A 1 92 ? -9.182 -2.175 3.707 1.00 98.25 92 VAL A N 1
ATOM 694 C CA . VAL A 1 92 ? -9.793 -2.318 5.045 1.00 98.25 92 VAL A CA 1
ATOM 695 C C . VAL A 1 92 ? -10.122 -0.971 5.682 1.00 98.25 92 VAL A C 1
ATOM 697 O O . VAL A 1 92 ? -10.910 -0.922 6.619 1.00 98.25 92 VAL A O 1
ATOM 700 N N . ASP A 1 93 ? -9.572 0.118 5.144 1.00 98.19 93 ASP A N 1
ATOM 701 C CA . ASP A 1 93 ? -9.807 1.486 5.599 1.00 98.19 93 ASP A CA 1
ATOM 702 C C . ASP A 1 93 ? -10.793 2.262 4.705 1.00 98.19 93 ASP A C 1
ATOM 704 O O . ASP A 1 93 ? -10.887 3.490 4.734 1.00 98.19 93 ASP A O 1
ATOM 708 N N . SER A 1 94 ? -11.540 1.540 3.869 1.00 97.88 94 SER A N 1
ATOM 709 C CA . SER A 1 94 ? -12.691 2.085 3.145 1.00 97.88 94 SER A CA 1
ATOM 710 C C . SER A 1 94 ? -13.986 1.881 3.939 1.00 97.88 94 SER A C 1
ATOM 712 O O . SER A 1 94 ? -14.010 1.168 4.938 1.00 97.88 94 SER A O 1
ATOM 714 N N . SER A 1 95 ? -15.093 2.480 3.497 1.00 95.50 95 SER A N 1
ATOM 715 C CA . SER A 1 95 ? -16.415 2.288 4.107 1.00 95.50 95 SER A CA 1
ATOM 716 C C . SER A 1 95 ? -17.350 1.457 3.221 1.00 95.50 95 SER A C 1
ATOM 718 O O . SER A 1 95 ? -17.311 1.542 1.992 1.00 95.50 95 SER A O 1
ATOM 720 N N . GLY A 1 96 ? -18.207 0.649 3.856 1.00 95.00 96 GLY A N 1
ATOM 721 C CA . GLY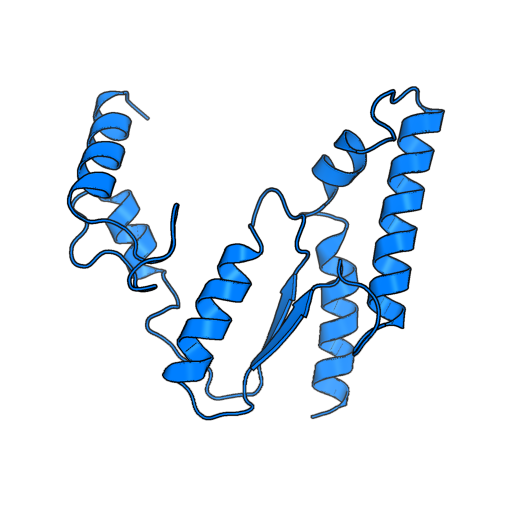 A 1 96 ? -19.257 -0.133 3.195 1.00 95.00 96 GLY A CA 1
ATOM 722 C C . GLY A 1 96 ? -18.767 -1.190 2.192 1.00 95.00 96 GLY A C 1
ATOM 723 O O . GLY A 1 96 ? -17.589 -1.556 2.140 1.00 95.00 96 GLY A O 1
ATOM 724 N N . GLY A 1 97 ? -19.696 -1.691 1.372 1.00 94.88 97 GLY A N 1
ATOM 725 C CA . GLY A 1 97 ? -19.425 -2.693 0.336 1.00 94.88 97 GLY A CA 1
ATOM 726 C C . GLY A 1 97 ? -19.069 -4.078 0.889 1.00 94.88 97 GLY A C 1
ATOM 727 O O . GLY A 1 97 ? -19.463 -4.444 1.994 1.00 94.88 97 GLY A O 1
ATOM 728 N N . ALA A 1 98 ? -18.326 -4.864 0.105 1.00 93.94 98 ALA A N 1
ATOM 729 C CA . ALA A 1 98 ? -17.815 -6.158 0.557 1.00 93.94 98 ALA A CA 1
ATOM 730 C C . ALA A 1 98 ? -16.919 -5.989 1.796 1.00 93.94 98 ALA A C 1
ATOM 732 O O . ALA A 1 98 ? -16.160 -5.019 1.880 1.00 93.94 98 ALA A O 1
ATOM 733 N N . TYR A 1 99 ? -16.988 -6.955 2.717 1.00 97.00 99 TYR A N 1
ATOM 734 C CA . TYR A 1 99 ? -16.262 -6.946 3.993 1.00 97.00 99 TYR A CA 1
ATOM 735 C C . TYR A 1 99 ? -16.611 -5.752 4.906 1.00 97.00 99 TYR A C 1
ATOM 737 O O . TYR A 1 99 ? -15.755 -5.299 5.664 1.00 97.00 99 TYR A O 1
ATOM 745 N N . ALA A 1 100 ? -17.846 -5.233 4.839 1.00 97.56 100 ALA A N 1
ATOM 746 C CA . ALA A 1 100 ? -18.292 -4.091 5.647 1.00 97.56 100 ALA A CA 1
ATOM 747 C C . ALA A 1 100 ? -18.005 -4.275 7.147 1.00 97.56 100 ALA A C 1
ATOM 749 O O . ALA A 1 100 ? -17.404 -3.392 7.750 1.00 97.56 100 ALA A O 1
ATOM 750 N N . ASP A 1 101 ? -18.315 -5.445 7.711 1.00 97.19 101 ASP A N 1
ATOM 751 C CA . ASP A 1 101 ? -18.084 -5.727 9.134 1.00 97.19 101 ASP A CA 1
ATOM 752 C C . ASP A 1 101 ? -16.595 -5.632 9.515 1.00 97.19 101 ASP A C 1
ATOM 754 O O . ASP A 1 101 ? -16.247 -5.082 10.559 1.00 97.19 101 ASP A O 1
ATOM 758 N N . ILE A 1 102 ? -15.693 -6.108 8.646 1.00 98.19 102 ILE A N 1
ATOM 759 C CA . ILE A 1 102 ? -14.237 -6.032 8.864 1.00 98.19 102 ILE A CA 1
ATOM 760 C C . ILE A 1 102 ? -13.760 -4.579 8.797 1.00 98.19 102 ILE A C 1
ATOM 762 O O . ILE A 1 102 ? -12.955 -4.157 9.625 1.00 98.19 102 ILE A O 1
ATOM 766 N N . LYS A 1 103 ? -14.266 -3.802 7.836 1.00 98.62 103 LYS A N 1
ATOM 767 C CA . LYS A 1 103 ? -13.935 -2.378 7.682 1.00 98.62 103 LYS A CA 1
ATOM 768 C C . LYS A 1 103 ? -14.429 -1.543 8.860 1.00 98.62 103 LYS A C 1
ATOM 770 O O . LYS A 1 103 ? -13.728 -0.658 9.347 1.00 98.62 103 LYS A O 1
ATOM 775 N N . ASP A 1 104 ? -15.629 -1.839 9.344 1.00 98.50 104 ASP A N 1
ATOM 776 C CA . ASP A 1 104 ? -16.208 -1.179 10.508 1.00 98.50 104 ASP A CA 1
ATOM 777 C C . ASP A 1 104 ? -15.417 -1.504 11.776 1.00 98.50 104 ASP A C 1
ATOM 779 O O . ASP A 1 104 ? -15.112 -0.602 12.558 1.00 98.50 104 ASP A O 1
ATOM 783 N N . ALA A 1 105 ? -14.996 -2.760 11.935 1.00 98.25 105 ALA A N 1
ATOM 784 C CA . ALA A 1 105 ? -14.129 -3.165 13.030 1.00 98.25 105 ALA A CA 1
ATOM 785 C C . ALA A 1 105 ? -12.727 -2.524 12.937 1.00 98.25 105 ALA A C 1
ATOM 787 O O . ALA A 1 105 ? -12.188 -2.097 13.959 1.00 98.25 105 ALA A O 1
ATOM 788 N N . PHE A 1 106 ? -12.157 -2.379 11.733 1.00 98.69 106 PHE A N 1
ATOM 789 C CA . PHE A 1 106 ? -10.885 -1.676 11.524 1.00 98.69 106 PHE A CA 1
ATOM 790 C C . PHE A 1 106 ? -10.991 -0.197 11.917 1.00 98.69 106 PHE A C 1
ATOM 792 O O . PHE A 1 106 ? -10.137 0.324 12.639 1.00 98.69 106 PHE A O 1
ATOM 799 N N . ARG A 1 107 ? -12.071 0.479 11.502 1.00 98.62 107 ARG A N 1
ATOM 800 C CA . ARG A 1 107 ? -12.356 1.865 11.899 1.00 98.62 107 ARG A CA 1
ATOM 801 C C . ARG A 1 107 ? -12.474 1.998 13.417 1.00 98.62 107 ARG A C 1
ATOM 803 O O . ARG A 1 107 ? -11.787 2.834 13.993 1.00 98.62 107 ARG A O 1
ATOM 810 N N . ALA A 1 108 ? -13.255 1.132 14.061 1.00 98.62 108 ALA A N 1
ATOM 811 C CA . ALA A 1 108 ? -13.395 1.129 15.515 1.00 98.62 108 ALA A CA 1
ATOM 812 C C . ALA A 1 108 ? -12.051 0.911 16.236 1.00 98.62 108 ALA A C 1
ATOM 814 O O . ALA A 1 108 ? -11.773 1.579 17.228 1.00 98.62 108 ALA A O 1
ATOM 815 N N . ALA A 1 109 ? -11.186 0.028 15.728 1.00 98.56 109 ALA A N 1
ATOM 816 C CA . ALA A 1 109 ? -9.855 -0.177 16.297 1.00 98.56 109 ALA A CA 1
ATOM 817 C C . ALA A 1 109 ? -8.977 1.080 16.201 1.00 98.56 109 ALA A C 1
ATOM 819 O O . ALA A 1 109 ? -8.299 1.423 17.169 1.00 98.56 109 ALA A O 1
ATOM 820 N N . LYS A 1 110 ? -9.019 1.808 15.077 1.00 98.62 110 LYS A N 1
ATOM 821 C CA . LYS A 1 110 ? -8.333 3.105 14.961 1.00 98.62 110 LYS A CA 1
ATOM 822 C C . LYS A 1 110 ? -8.872 4.128 15.955 1.00 98.62 110 LYS A C 1
ATOM 824 O O . LYS A 1 110 ? -8.076 4.802 16.602 1.00 98.62 110 LYS A O 1
ATOM 829 N N . ASP A 1 111 ? -10.192 4.214 16.096 1.00 98.62 111 ASP A N 1
ATOM 830 C CA . ASP A 1 111 ? -10.835 5.159 17.013 1.00 98.62 111 ASP A CA 1
ATOM 831 C C . ASP A 1 111 ? -10.446 4.877 18.474 1.00 98.62 111 ASP A C 1
ATOM 833 O O . ASP A 1 111 ? -10.184 5.809 19.231 1.00 98.62 111 ASP A O 1
ATOM 837 N N . LEU A 1 112 ? -10.326 3.601 18.863 1.00 98.50 112 LEU A N 1
ATOM 838 C CA . LEU A 1 112 ? -9.862 3.206 20.197 1.00 98.50 112 LEU A CA 1
ATOM 839 C C . LEU A 1 112 ? -8.415 3.638 20.465 1.00 98.50 112 LEU A C 1
ATOM 841 O O . LEU A 1 112 ? -8.128 4.174 21.531 1.00 98.50 112 LEU A O 1
ATOM 845 N N . ILE A 1 113 ? -7.514 3.442 19.499 1.00 98.44 113 ILE A N 1
ATOM 846 C CA . ILE A 1 113 ? -6.106 3.858 19.615 1.00 98.44 113 ILE A CA 1
ATOM 847 C C . ILE A 1 113 ? -5.988 5.380 19.669 1.00 98.44 113 ILE A C 1
ATOM 849 O O . ILE A 1 113 ? -5.228 5.921 20.472 1.00 98.44 113 ILE A O 1
ATOM 853 N N . ALA A 1 114 ? -6.762 6.079 18.840 1.00 98.69 114 ALA A N 1
ATOM 854 C CA . ALA A 1 114 ? -6.805 7.531 18.851 1.00 98.69 114 ALA A CA 1
ATOM 855 C C . ALA A 1 114 ? -7.305 8.064 20.203 1.00 98.69 114 ALA A C 1
ATOM 857 O O . ALA A 1 114 ? -6.695 8.966 20.776 1.00 98.69 114 ALA A O 1
ATOM 858 N N . LEU A 1 115 ? -8.378 7.475 20.741 1.00 98.56 115 LEU A N 1
ATOM 859 C CA . LEU A 1 115 ? -8.936 7.846 22.038 1.00 98.56 115 LEU A CA 1
ATOM 860 C C . LEU A 1 115 ? -7.953 7.590 23.185 1.00 98.56 115 LEU A C 1
ATOM 862 O O . LEU A 1 115 ? -7.786 8.463 24.034 1.00 98.56 115 LEU A O 1
ATOM 866 N N . ASP A 1 116 ? -7.288 6.433 23.202 1.00 98.44 116 ASP A N 1
ATOM 867 C CA . ASP A 1 116 ? -6.271 6.118 24.209 1.00 98.44 116 ASP A CA 1
ATOM 868 C C . ASP A 1 116 ? -5.126 7.141 24.183 1.00 98.44 116 ASP A C 1
ATOM 870 O O . ASP A 1 116 ? -4.743 7.683 25.220 1.00 98.44 116 ASP A O 1
ATOM 874 N N . ALA A 1 117 ? -4.647 7.503 22.991 1.00 98.50 117 ALA A N 1
ATOM 875 C CA . ALA A 1 117 ? -3.626 8.532 22.843 1.00 98.50 117 ALA A CA 1
ATOM 876 C C . ALA A 1 117 ? -4.101 9.900 23.364 1.00 98.50 117 ALA A C 1
ATOM 878 O O . ALA A 1 117 ? -3.341 10.597 24.036 1.00 98.50 117 ALA A O 1
ATOM 879 N N . ILE A 1 118 ? -5.358 10.282 23.106 1.00 98.56 118 ILE A N 1
ATOM 880 C CA . ILE A 1 118 ? -5.951 11.528 23.624 1.00 98.56 118 ILE A CA 1
ATOM 881 C C . ILE A 1 118 ? -6.009 11.511 25.156 1.00 98.56 118 ILE A C 1
ATOM 883 O O . ILE A 1 118 ? -5.640 12.502 25.788 1.00 98.56 118 ILE A O 1
ATOM 887 N N . VAL A 1 119 ? -6.423 10.396 25.767 1.00 98.31 119 VAL A N 1
ATOM 888 C CA . VAL A 1 119 ? -6.431 10.228 27.234 1.00 98.31 119 VAL A CA 1
ATOM 889 C C . VAL A 1 119 ? -5.023 10.394 27.815 1.00 98.31 119 VAL A C 1
ATOM 891 O O . VAL A 1 119 ? -4.864 10.980 28.886 1.00 98.31 119 VAL A O 1
ATOM 894 N N . HIS A 1 120 ? -3.998 9.971 27.075 1.00 97.94 120 HIS A N 1
ATOM 895 C CA . HIS A 1 120 ? -2.588 10.151 27.422 1.00 97.94 120 HIS A CA 1
ATOM 896 C C . HIS A 1 120 ? -1.977 11.485 26.944 1.00 97.94 120 HIS A C 1
ATOM 898 O O . HIS A 1 120 ? -0.762 11.671 27.018 1.00 97.94 120 HIS A O 1
ATOM 904 N N . GLY A 1 121 ? -2.801 12.447 26.513 1.00 98.06 121 GLY A N 1
ATOM 905 C CA . GLY A 1 121 ? -2.389 13.828 26.247 1.00 98.06 121 GLY A CA 1
ATOM 906 C C . GLY A 1 121 ? -2.054 14.160 24.791 1.00 98.06 121 GLY A C 1
ATOM 907 O O . GLY A 1 121 ? -1.494 15.228 24.536 1.00 98.06 121 GLY A O 1
ATOM 908 N N . ALA A 1 122 ? -2.386 13.296 23.828 1.00 97.94 122 ALA A N 1
ATOM 909 C CA . ALA A 1 122 ? -2.235 13.618 22.412 1.00 97.94 122 ALA A CA 1
ATOM 910 C C . ALA A 1 122 ? -3.125 14.809 22.011 1.00 97.94 122 ALA A C 1
ATOM 912 O O . ALA A 1 122 ? -4.320 14.849 22.304 1.00 97.94 122 ALA A O 1
ATOM 913 N N . THR A 1 123 ? -2.544 15.778 21.302 1.00 97.94 123 THR A N 1
ATOM 914 C CA . THR A 1 123 ? -3.224 17.008 20.853 1.00 97.94 123 THR A CA 1
ATOM 915 C C . THR A 1 123 ? -3.579 16.999 19.366 1.00 97.94 123 THR A C 1
ATOM 917 O O . THR A 1 123 ? -4.254 17.904 18.883 1.00 97.94 123 THR A O 1
ATOM 920 N N . ASP A 1 124 ? -3.161 15.965 18.636 1.00 98.19 124 ASP A N 1
ATOM 921 C CA . ASP A 1 124 ? -3.403 15.764 17.205 1.00 98.19 124 ASP A CA 1
ATOM 922 C C . ASP A 1 124 ? -4.605 14.841 16.929 1.00 98.19 124 ASP A C 1
ATOM 924 O O . ASP A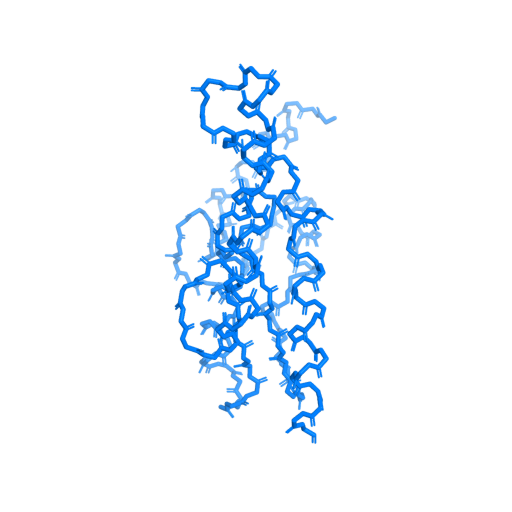 1 124 ? -4.726 14.265 15.847 1.00 98.19 124 ASP A O 1
ATOM 928 N N . GLY A 1 125 ? -5.472 14.656 17.929 1.00 97.81 125 GLY A N 1
ATOM 929 C CA . GLY A 1 125 ? -6.592 13.720 17.864 1.00 97.81 125 GLY A CA 1
ATOM 930 C C . GLY A 1 125 ? -6.168 12.248 17.842 1.00 97.81 125 GLY A C 1
ATOM 931 O O . GLY A 1 125 ? -6.952 11.416 17.401 1.00 97.81 125 GLY A O 1
ATOM 932 N N . GLY A 1 126 ? -4.938 11.921 18.264 1.00 98.31 126 GLY A N 1
ATOM 933 C CA . GLY A 1 126 ? -4.412 10.553 18.281 1.00 98.31 126 GLY A CA 1
ATOM 934 C C . GLY A 1 126 ? -3.898 10.060 16.923 1.00 98.31 126 GLY A C 1
ATOM 935 O O . GLY A 1 126 ? -3.584 8.878 16.763 1.00 98.31 126 GLY A O 1
ATOM 936 N N . ALA A 1 127 ? -3.787 10.953 15.935 1.00 98.00 127 ALA A N 1
ATOM 937 C CA . ALA A 1 127 ? -3.389 10.610 14.574 1.00 98.00 127 ALA A CA 1
ATOM 938 C C . ALA A 1 127 ? -1.970 10.022 14.493 1.00 98.00 127 ALA A C 1
ATOM 940 O O . ALA A 1 127 ? -1.746 9.079 13.729 1.00 98.00 127 ALA A O 1
ATOM 941 N N . ALA A 1 128 ? -1.013 10.544 15.266 1.00 98.12 128 ALA A N 1
ATOM 942 C CA . ALA A 1 128 ? 0.345 10.013 15.332 1.00 98.12 128 ALA A CA 1
ATOM 943 C C . ALA A 1 128 ? 0.369 8.575 15.868 1.00 98.12 128 ALA A C 1
ATOM 945 O O . ALA A 1 128 ? 1.012 7.725 15.256 1.00 98.12 128 ALA A O 1
ATOM 946 N N . ALA A 1 129 ? -0.387 8.290 16.934 1.00 98.31 129 ALA A N 1
ATOM 947 C CA . ALA A 1 129 ? -0.466 6.955 17.526 1.00 98.31 129 ALA A CA 1
ATOM 948 C C . ALA A 1 129 ? -1.060 5.935 16.544 1.00 98.31 129 ALA A C 1
ATOM 950 O O . ALA A 1 129 ? -0.490 4.867 16.335 1.00 98.31 129 ALA A O 1
ATOM 951 N N . VAL A 1 130 ? -2.159 6.290 15.864 1.00 98.44 130 VAL A N 1
ATOM 952 C CA . VAL A 1 130 ? -2.748 5.439 14.817 1.00 98.44 130 VAL A CA 1
ATOM 953 C C . VAL A 1 130 ? -1.754 5.206 13.679 1.00 98.44 130 VAL A C 1
ATOM 955 O O . VAL A 1 130 ? -1.583 4.070 13.241 1.00 98.44 130 VAL A O 1
ATOM 958 N N . ARG A 1 131 ? -1.080 6.262 13.202 1.00 98.06 131 ARG A N 1
ATOM 959 C CA . ARG A 1 131 ? -0.106 6.183 12.102 1.00 98.06 131 ARG A CA 1
ATOM 960 C C . ARG A 1 131 ? 1.069 5.268 12.437 1.00 98.06 131 ARG A C 1
ATOM 962 O O . ARG A 1 131 ? 1.493 4.507 11.572 1.00 98.06 131 ARG A O 1
ATOM 969 N N . GLU A 1 132 ? 1.596 5.359 13.653 1.00 97.81 132 GLU A N 1
ATOM 970 C CA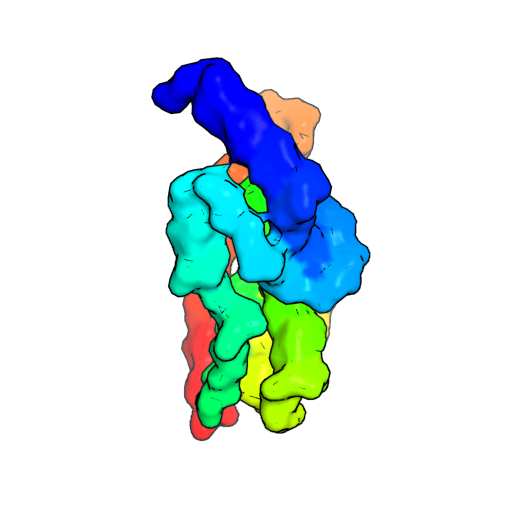 . GLU A 1 132 ? 2.761 4.595 14.103 1.00 97.81 132 GLU A CA 1
ATOM 971 C C . GLU A 1 132 ? 2.526 3.084 14.019 1.00 97.81 132 GLU A C 1
ATOM 973 O O . GLU A 1 132 ? 3.393 2.344 13.557 1.00 97.81 132 GLU A O 1
ATOM 978 N N . ILE A 1 133 ? 1.328 2.632 14.394 1.00 98.00 133 ILE A N 1
ATOM 979 C CA . ILE A 1 133 ? 0.999 1.205 14.449 1.00 98.00 133 ILE A CA 1
ATOM 980 C C . ILE A 1 133 ? 0.163 0.722 13.254 1.00 98.00 133 ILE A C 1
ATOM 982 O O . ILE A 1 133 ? -0.205 -0.455 13.197 1.00 98.00 133 ILE A O 1
ATOM 986 N N . TYR A 1 134 ? -0.140 1.608 12.298 1.00 98.62 134 TYR A N 1
ATOM 987 C CA . TYR A 1 134 ? -1.053 1.333 11.185 1.00 98.62 134 TYR A CA 1
ATOM 988 C C . TYR A 1 134 ? -0.640 0.085 10.400 1.00 98.62 134 TYR A C 1
ATOM 990 O O . TYR A 1 134 ? -1.409 -0.866 10.277 1.00 98.62 134 TYR A O 1
ATOM 998 N N . HIS A 1 135 ? 0.599 0.084 9.905 1.00 98.06 135 HIS A N 1
ATOM 999 C CA . HIS A 1 135 ? 1.109 -0.969 9.032 1.00 98.06 135 HIS A CA 1
ATOM 1000 C C . HIS A 1 135 ? 1.351 -2.281 9.782 1.00 98.06 135 HIS A C 1
ATOM 1002 O O . HIS A 1 135 ? 0.924 -3.346 9.350 1.00 98.06 135 HIS A O 1
ATOM 1008 N N . ALA A 1 136 ? 2.070 -2.205 10.903 1.00 96.81 136 ALA A N 1
ATOM 1009 C CA . ALA A 1 136 ? 2.604 -3.388 11.568 1.00 96.81 136 ALA A CA 1
ATOM 1010 C C . ALA A 1 136 ? 1.601 -4.065 12.516 1.00 96.81 136 ALA A C 1
ATOM 1012 O O . ALA A 1 136 ? 1.734 -5.260 12.772 1.00 96.81 136 ALA A O 1
ATOM 1013 N N . THR A 1 137 ? 0.606 -3.327 13.021 1.00 97.75 137 THR A N 1
ATOM 1014 C CA . THR A 1 137 ? -0.295 -3.815 14.077 1.00 97.75 137 THR A CA 1
ATOM 1015 C C . THR A 1 137 ? -1.757 -3.761 13.665 1.00 97.75 137 THR A C 1
ATOM 1017 O O . THR A 1 137 ? -2.472 -4.737 13.871 1.00 97.75 137 THR A O 1
ATOM 1020 N N . LEU A 1 138 ? -2.217 -2.645 13.086 1.00 98.31 138 LEU A N 1
ATOM 1021 C CA . LEU A 1 138 ? -3.631 -2.478 12.753 1.00 98.31 138 LEU A CA 1
ATOM 1022 C C . LEU A 1 138 ? -4.018 -3.261 11.502 1.00 98.31 138 LEU A C 1
ATOM 1024 O O . LEU A 1 138 ? -4.937 -4.054 11.575 1.00 98.31 138 LEU A O 1
ATOM 1028 N N . VAL A 1 139 ? -3.358 -3.081 10.358 1.00 98.56 139 VAL A N 1
ATOM 1029 C CA . VAL A 1 139 ? -3.778 -3.721 9.090 1.00 98.56 139 VAL A CA 1
ATOM 1030 C C . VAL A 1 139 ? -3.733 -5.264 9.111 1.00 98.56 139 VAL A C 1
ATOM 1032 O O . VAL A 1 139 ? -4.714 -5.881 8.680 1.00 98.56 139 VAL A O 1
ATOM 1035 N N . PRO A 1 140 ? -2.662 -5.926 9.602 1.00 98.25 140 PRO A N 1
ATOM 1036 C CA . PRO A 1 140 ? -2.492 -7.372 9.449 1.00 98.25 140 PRO A CA 1
ATOM 1037 C C . PRO A 1 140 ? -3.639 -8.244 9.992 1.00 98.25 140 PRO A C 1
ATOM 1039 O O . PRO A 1 140 ? -4.091 -9.114 9.244 1.00 98.25 140 PRO A O 1
ATOM 1042 N N . PRO A 1 141 ? -4.162 -8.050 11.224 1.00 98.00 141 PRO A N 1
ATOM 1043 C CA . PRO A 1 141 ? -5.227 -8.909 11.744 1.00 98.00 141 PRO A CA 1
ATOM 1044 C C . PRO A 1 141 ? -6.530 -8.812 10.937 1.00 98.00 141 PRO A C 1
ATOM 1046 O O . PRO A 1 141 ? -7.165 -9.834 10.688 1.00 98.00 141 PRO A O 1
ATOM 1049 N N . PHE A 1 142 ? -6.910 -7.624 10.457 1.00 98.44 142 PHE A N 1
ATOM 1050 C CA . PHE A 1 142 ? -8.139 -7.459 9.666 1.00 98.44 142 PHE A CA 1
ATOM 1051 C C . PHE A 1 142 ? -7.984 -8.018 8.254 1.00 98.44 142 PHE A C 1
ATOM 1053 O O . PHE A 1 142 ? -8.910 -8.635 7.727 1.00 98.44 142 PHE A O 1
ATOM 1060 N N . CYS A 1 143 ? -6.797 -7.881 7.660 1.00 98.38 143 CYS A N 1
ATOM 1061 C CA . CYS A 1 143 ? -6.507 -8.559 6.406 1.00 98.38 143 CYS A CA 1
ATOM 1062 C C . CYS A 1 143 ? -6.493 -10.082 6.556 1.00 98.38 143 CYS A C 1
ATOM 1064 O O . CYS A 1 143 ? -6.989 -10.766 5.667 1.00 98.38 143 CYS A O 1
ATOM 1066 N N . LEU A 1 144 ? -6.013 -10.624 7.679 1.00 97.81 144 LEU A N 1
ATOM 1067 C CA . LEU A 1 144 ? -6.086 -12.060 7.945 1.00 97.81 144 LEU A CA 1
ATOM 1068 C C . LEU A 1 144 ? -7.541 -12.545 8.048 1.00 97.81 144 LEU A C 1
ATOM 1070 O O . LEU A 1 144 ? -7.885 -13.553 7.438 1.00 97.81 144 LEU A O 1
ATOM 1074 N N . MET A 1 145 ? -8.414 -11.803 8.740 1.00 97.00 145 MET A N 1
ATOM 1075 C CA . MET A 1 145 ? -9.851 -12.112 8.791 1.00 97.00 145 MET A CA 1
ATOM 1076 C C . MET A 1 145 ? -10.489 -12.120 7.395 1.00 97.00 145 MET A C 1
ATOM 1078 O O . MET A 1 145 ? -11.257 -13.024 7.064 1.00 97.00 145 MET A O 1
ATOM 1082 N N . ALA A 1 146 ? -10.153 -11.133 6.560 1.00 97.69 146 ALA A N 1
ATOM 1083 C CA . ALA A 1 146 ? -10.657 -11.059 5.194 1.00 97.69 146 ALA A CA 1
ATOM 1084 C C . ALA A 1 146 ? -10.140 -12.208 4.320 1.00 97.69 146 ALA A C 1
ATOM 1086 O O . ALA A 1 146 ? -10.894 -12.748 3.517 1.00 97.69 146 ALA A O 1
ATOM 1087 N N . VAL A 1 147 ? -8.877 -12.607 4.497 1.00 95.75 147 VAL A N 1
ATOM 1088 C CA . VAL A 1 147 ? -8.267 -13.740 3.790 1.00 95.75 147 VAL A CA 1
ATOM 1089 C C . VAL A 1 147 ? -8.974 -15.050 4.128 1.00 95.75 147 VAL A C 1
ATOM 1091 O O . VAL A 1 147 ? -9.279 -15.807 3.209 1.00 95.75 147 VAL A O 1
ATOM 1094 N N . THR A 1 148 ? -9.290 -15.299 5.402 1.00 95.12 148 THR A N 1
ATOM 1095 C CA . THR A 1 148 ? -10.077 -16.478 5.795 1.00 95.12 148 THR A CA 1
ATOM 1096 C C . THR A 1 148 ? -11.428 -16.485 5.083 1.00 95.12 148 THR A C 1
ATOM 1098 O O . THR A 1 148 ? -11.750 -17.442 4.388 1.00 95.12 148 THR A O 1
ATOM 1101 N N . SER A 1 149 ? -12.168 -15.372 5.142 1.00 93.75 149 SER A N 1
ATOM 1102 C CA . SER A 1 149 ? -13.470 -15.264 4.470 1.00 93.75 149 SER A CA 1
ATOM 1103 C C . SER A 1 149 ? -13.378 -15.410 2.945 1.00 93.75 149 SER A C 1
ATOM 1105 O O . SER A 1 149 ? -14.290 -15.961 2.332 1.00 93.75 149 SER A O 1
ATOM 1107 N N . PHE A 1 150 ? -12.296 -14.932 2.327 1.00 95.25 150 PHE A N 1
ATOM 1108 C CA . PHE A 1 150 ? -12.066 -15.061 0.891 1.00 95.25 150 PHE A CA 1
ATOM 1109 C C . PHE A 1 150 ? -11.878 -16.519 0.471 1.00 95.25 150 PHE A C 1
ATOM 1111 O O . PHE A 1 150 ? -12.469 -16.940 -0.523 1.00 95.25 150 PHE A O 1
ATOM 1118 N N . PHE A 1 151 ? -11.070 -17.283 1.209 1.00 92.06 151 PHE A N 1
ATOM 1119 C CA . PHE A 1 151 ? -10.803 -18.682 0.878 1.00 92.06 151 PHE A CA 1
ATOM 1120 C C . PHE A 1 151 ? -11.938 -19.623 1.277 1.00 92.06 151 PHE A C 1
ATOM 1122 O O . PHE A 1 151 ? -12.166 -20.584 0.559 1.00 92.06 151 PHE A O 1
ATOM 1129 N N . ASP A 1 152 ? -12.708 -19.322 2.324 1.00 91.75 152 ASP A N 1
ATOM 1130 C CA . ASP A 1 152 ? -13.907 -20.102 2.670 1.00 91.75 152 ASP A CA 1
ATOM 1131 C C . ASP A 1 152 ? -15.007 -20.016 1.589 1.00 91.75 152 ASP A C 1
ATOM 1133 O O . ASP A 1 152 ? -15.915 -20.845 1.544 1.00 91.75 152 ASP A O 1
ATOM 1137 N N . ALA A 1 153 ? -14.940 -19.003 0.720 1.00 83.50 153 ALA A N 1
ATOM 1138 C CA . ALA A 1 153 ? -15.884 -18.780 -0.371 1.00 83.50 153 ALA A CA 1
ATOM 1139 C C . ALA A 1 153 ? -15.459 -19.396 -1.725 1.00 83.50 153 ALA A C 1
ATOM 1141 O O . ALA A 1 153 ? -16.207 -19.243 -2.696 1.00 83.50 153 ALA A O 1
ATOM 1142 N N . HIS A 1 154 ? -14.289 -20.046 -1.813 1.00 72.44 154 HIS A N 1
ATOM 1143 C CA . HIS A 1 154 ? -13.729 -20.649 -3.038 1.00 72.44 154 HIS A CA 1
ATOM 1144 C C . HIS A 1 154 ? -13.452 -22.147 -2.869 1.00 72.44 154 HIS A C 1
ATOM 1146 O O . HIS A 1 154 ? -13.535 -22.856 -3.898 1.00 72.44 154 HIS A O 1
#

Radius of gyration: 18.75 Å; chains: 1; bounding box: 47×38×46 Å

Secondary structure (DSSP, 8-state):
--HHHHHHHHHHHHHS--SSSSS-SS-SPPSS--SHHHHHHHHT-STT---SS-EEEEE-TT-SSS-THHHHHHHHHHHHHS-TT-EEEEETTS-SSTTHHHHHHHHHHHHHHHHHHHHTT-SSTTHHHHHHHIIIIIHHHHHHHHHHHHHHT-